Protein AF-A0A379ADA7-F1 (afdb_monomer)

Radius of gyration: 12.82 Å; Cα contacts (8 Å, |Δi|>4): 102; chains: 1; bounding box: 34×29×30 Å

Organism: Enterobacter agglomerans (NCBI:txid549)

InterPro domains:
  IPR005225 Small GTP-binding domain [TIGR00231] (4-60)
  IPR006073 GTP binding domain [PF01926] (5-61)
  IPR027417 P-loop containing nucleoside triphosphate hydrolase [G3DSA:3.40.50.300] (2-66)
  IPR027417 P-loop containing nucleoside triphosphate hydrolase [SSF52540] (1-60)

Nearest PDB structures (foldseek):
  3k53-assembly1_A  TM=8.237E-01  e=7.981E-05  Pyrococcus furiosus
  3a1v-assembly1_A  TM=8.099E-01  e=2.356E-04  Thermotoga maritima
  5fh9-assembly2_B  TM=8.033E-01  e=7.961E-04  Bacillus sp. SH51
  4q5i-assembly5_E  TM=7.967E-01  e=7.961E-04  Escherichia coli K-12
  2wib-assembly1_A  TM=7.975E-01  e=1.278E-03  Klebsiella pneumoniae

Solvent-accessible surface area (backbone atoms only — not comparable to full-atom values): 4242 Å² total; per-residue (Å²): 136,79,48,78,45,76,48,80,73,70,86,91,75,46,58,66,58,51,48,47,64,51,27,39,98,81,45,68,47,73,66,87,49,95,87,57,77,96,40,51,42,38,23,53,26,67,58,96,90,44,65,31,36,41,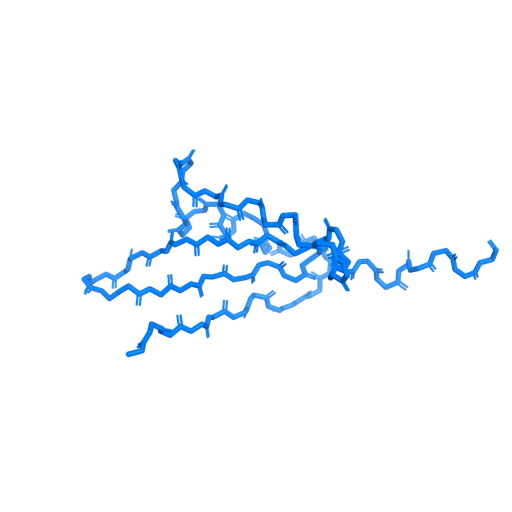32,38,54,73,56,65,51,88,70,65,82,85,120

Structure (mmCIF, N/CA/C/O backbone):
data_AF-A0A379ADA7-F1
#
_entry.id   AF-A0A379ADA7-F1
#
loop_
_atom_site.group_PDB
_atom_site.id
_atom_site.type_symbol
_atom_site.label_atom_id
_atom_site.label_alt_id
_atom_site.label_comp_id
_atom_site.label_asym_id
_atom_site.label_entity_id
_atom_site.label_seq_id
_atom_site.pdbx_PDB_ins_code
_atom_site.Cartn_x
_atom_site.Cartn_y
_atom_site.Cartn_z
_atom_site.occupancy
_atom_site.B_iso_or_equiv
_atom_site.auth_seq_id
_atom_site.auth_comp_id
_atom_site.auth_asym_id
_atom_site.auth_atom_id
_atom_site.pdbx_PDB_model_num
ATOM 1 N N . MET A 1 1 ? -17.492 -10.382 5.932 1.00 80.12 1 MET A N 1
ATO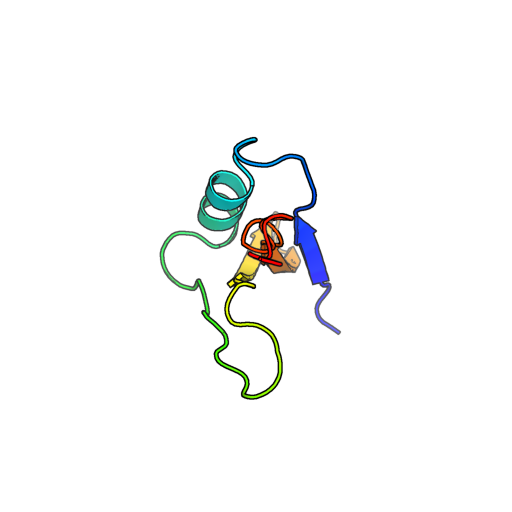M 2 C CA . MET A 1 1 ? -16.277 -10.722 5.156 1.00 80.12 1 MET A CA 1
ATOM 3 C C . MET A 1 1 ? -15.489 -9.435 4.968 1.00 80.12 1 MET A C 1
ATOM 5 O O . MET A 1 1 ? -16.117 -8.432 4.660 1.00 80.12 1 MET A O 1
ATOM 9 N N . VAL A 1 2 ? -14.176 -9.428 5.215 1.00 85.75 2 VAL A N 1
ATOM 10 C CA . VAL A 1 2 ? -13.342 -8.220 5.056 1.00 85.75 2 VAL A CA 1
ATOM 11 C C . VAL A 1 2 ? -12.964 -8.069 3.572 1.00 85.75 2 VAL A C 1
ATOM 13 O O . VAL A 1 2 ? -12.452 -9.040 3.010 1.00 85.75 2 VAL A O 1
ATOM 16 N N . PRO A 1 3 ? -13.225 -6.920 2.916 1.00 94.12 3 PRO A N 1
ATOM 17 C CA . PRO A 1 3 ? -12.853 -6.695 1.519 1.00 94.12 3 PRO A CA 1
ATOM 18 C C . PRO A 1 3 ? -11.343 -6.772 1.284 1.00 94.12 3 PRO A C 1
ATOM 20 O O . PRO A 1 3 ? -10.547 -6.459 2.170 1.00 94.12 3 PRO A O 1
ATOM 23 N N . VAL A 1 4 ? -10.954 -7.133 0.061 1.00 91.50 4 VAL A N 1
ATOM 24 C CA . VAL A 1 4 ? -9.553 -7.205 -0.369 1.00 91.50 4 VAL A CA 1
ATOM 25 C C . VAL A 1 4 ? -9.339 -6.275 -1.563 1.00 91.50 4 VAL A C 1
ATOM 27 O O . VAL A 1 4 ? -10.072 -6.346 -2.546 1.00 91.50 4 VAL A O 1
ATOM 30 N N . VAL A 1 5 ? -8.325 -5.416 -1.482 1.00 92.25 5 VAL A N 1
ATOM 31 C CA . VAL A 1 5 ? -7.965 -4.409 -2.486 1.00 92.25 5 VAL A CA 1
ATOM 32 C C . VAL A 1 5 ? -6.544 -4.677 -2.978 1.00 92.25 5 VAL A C 1
ATOM 34 O O . VAL A 1 5 ? -5.592 -4.630 -2.203 1.00 92.25 5 VAL A O 1
ATOM 37 N N . ALA A 1 6 ? -6.376 -4.939 -4.273 1.00 91.25 6 ALA A N 1
ATOM 38 C CA . ALA A 1 6 ? -5.062 -5.150 -4.879 1.00 91.25 6 ALA A CA 1
ATOM 39 C C . ALA A 1 6 ? -4.538 -3.868 -5.542 1.00 91.25 6 ALA A C 1
ATOM 41 O O . ALA A 1 6 ? -5.233 -3.247 -6.346 1.00 91.25 6 ALA A O 1
ATOM 42 N N . LEU A 1 7 ? -3.293 -3.495 -5.243 1.00 88.12 7 LEU A N 1
ATOM 43 C CA . LEU A 1 7 ? -2.590 -2.397 -5.902 1.00 88.12 7 LEU A CA 1
ATOM 44 C C . LEU A 1 7 ? -1.862 -2.923 -7.139 1.00 88.12 7 LEU A C 1
ATOM 46 O O . LEU A 1 7 ? -0.812 -3.551 -7.023 1.00 88.12 7 LEU A O 1
ATOM 50 N N . VAL A 1 8 ? -2.402 -2.627 -8.322 1.00 88.00 8 VAL A N 1
ATOM 51 C CA . VAL A 1 8 ? -1.853 -3.055 -9.617 1.00 88.00 8 VAL A CA 1
ATOM 52 C C . VAL A 1 8 ? -1.397 -1.839 -10.419 1.00 88.00 8 VAL A C 1
ATOM 54 O O . VAL A 1 8 ? -2.044 -0.796 -10.429 1.00 88.00 8 VAL A O 1
ATOM 57 N N . GLY A 1 9 ? -0.260 -1.960 -11.099 1.00 84.81 9 GLY A N 1
ATOM 58 C CA . GLY A 1 9 ? 0.293 -0.889 -11.923 1.00 84.81 9 GLY A CA 1
ATOM 59 C C . GLY A 1 9 ? 1.746 -1.144 -12.305 1.00 84.81 9 GLY A C 1
ATOM 60 O O . GLY A 1 9 ? 2.395 -2.040 -11.754 1.00 84.81 9 GLY A O 1
ATOM 61 N N . ARG A 1 10 ? 2.269 -0.327 -13.230 1.00 85.31 10 ARG A N 1
ATOM 62 C CA . ARG A 1 10 ? 3.649 -0.437 -13.741 1.00 85.31 10 ARG A CA 1
ATOM 63 C C . ARG A 1 10 ? 4.690 -0.480 -12.603 1.00 85.31 10 ARG A C 1
ATOM 65 O O . ARG A 1 10 ? 4.428 0.035 -11.509 1.00 85.31 10 ARG A O 1
ATOM 72 N N . PRO A 1 11 ? 5.872 -1.079 -12.820 1.00 82.19 11 PRO A N 1
ATOM 73 C CA . PRO A 1 11 ? 6.977 -0.991 -11.867 1.00 82.19 11 PRO A CA 1
ATOM 74 C C . PRO A 1 11 ? 7.271 0.465 -11.475 1.00 82.19 11 PRO A C 1
ATOM 76 O O . PRO A 1 11 ? 7.118 1.373 -12.290 1.00 82.19 11 PRO A O 1
ATOM 79 N N . ASN A 1 12 ? 7.654 0.691 -10.216 1.00 81.06 12 ASN A N 1
ATOM 80 C CA . ASN A 1 12 ? 8.104 1.992 -9.696 1.00 81.06 12 ASN A CA 1
ATOM 81 C C . ASN A 1 12 ? 7.099 3.168 -9.742 1.00 81.06 12 ASN A C 1
ATOM 83 O O . ASN A 1 12 ? 7.482 4.295 -9.453 1.00 81.06 12 ASN A O 1
ATOM 87 N N . VAL A 1 13 ? 5.802 2.941 -9.997 1.00 87.00 13 VAL A N 1
ATOM 88 C CA . VAL A 1 13 ? 4.767 4.010 -9.948 1.00 87.00 13 VAL A CA 1
ATOM 89 C C . VAL A 1 13 ? 4.315 4.397 -8.531 1.00 87.00 13 VAL A C 1
ATOM 91 O O . VAL A 1 13 ? 3.331 5.111 -8.371 1.00 87.00 13 VAL A O 1
ATOM 94 N N . GLY A 1 14 ? 4.996 3.905 -7.492 1.00 86.50 14 GLY A N 1
ATOM 95 C CA . GLY A 1 14 ? 4.682 4.236 -6.098 1.00 86.50 14 GLY A CA 1
ATOM 96 C C . GLY A 1 14 ? 3.642 3.335 -5.419 1.00 86.50 14 GLY A C 1
ATOM 97 O O . GLY A 1 14 ? 3.097 3.724 -4.389 1.00 86.50 14 GLY A O 1
ATOM 98 N N . LYS A 1 15 ? 3.384 2.125 -5.937 1.00 89.06 15 LYS A N 1
ATOM 99 C CA . LYS A 1 15 ? 2.457 1.153 -5.314 1.00 89.06 15 LYS A CA 1
ATOM 100 C C . LYS A 1 15 ? 2.812 0.865 -3.852 1.00 89.06 15 LYS A C 1
ATOM 102 O O . LYS A 1 15 ? 1.962 1.009 -2.983 1.00 89.06 15 LYS A O 1
ATOM 107 N N . SER A 1 16 ? 4.083 0.576 -3.570 1.00 82.31 16 SER A N 1
ATOM 108 C CA . SER A 1 16 ? 4.564 0.321 -2.207 1.00 82.31 16 SER A CA 1
ATOM 109 C C . SER A 1 16 ? 4.477 1.557 -1.306 1.00 82.31 16 SER A C 1
ATOM 111 O O . SER A 1 16 ? 4.227 1.438 -0.110 1.00 82.31 16 SER A O 1
ATOM 113 N N . THR A 1 17 ? 4.618 2.761 -1.870 1.00 86.88 17 THR A N 1
ATOM 114 C CA . THR A 1 17 ? 4.411 4.020 -1.136 1.00 86.88 17 THR A CA 1
ATOM 115 C C . THR A 1 17 ? 2.947 4.188 -0.736 1.00 86.88 17 THR A C 1
ATOM 117 O O . THR A 1 17 ? 2.660 4.555 0.403 1.00 86.88 17 THR A O 1
ATOM 120 N N . LEU A 1 18 ? 2.015 3.885 -1.645 1.00 89.50 18 LEU A N 1
ATOM 121 C CA . LEU A 1 18 ? 0.582 3.905 -1.356 1.00 89.50 18 LEU A CA 1
ATOM 122 C C . LEU A 1 18 ? 0.203 2.829 -0.332 1.00 89.50 18 LEU A C 1
ATOM 124 O O . LEU A 1 18 ? -0.499 3.140 0.625 1.00 89.50 18 LEU A O 1
ATOM 128 N N . PHE A 1 19 ? 0.717 1.608 -0.486 1.00 88.44 19 PHE A N 1
ATOM 129 C CA . PHE A 1 19 ? 0.551 0.524 0.482 1.00 88.44 19 PHE A CA 1
ATOM 130 C C . PHE A 1 19 ? 0.955 0.978 1.891 1.00 88.44 19 PHE A C 1
ATOM 132 O O . PHE A 1 19 ? 0.124 0.984 2.792 1.00 88.44 19 PHE A O 1
ATOM 139 N N . ASN A 1 20 ? 2.187 1.473 2.055 1.00 84.75 20 ASN A N 1
ATOM 140 C CA . ASN A 1 20 ? 2.701 1.926 3.352 1.00 84.75 20 ASN A CA 1
ATOM 141 C C . ASN A 1 20 ? 1.882 3.083 3.946 1.00 84.75 20 ASN A C 1
ATOM 143 O O . ASN A 1 20 ? 1.733 3.185 5.165 1.00 84.75 20 ASN A O 1
ATOM 147 N N . ARG A 1 21 ? 1.351 3.973 3.096 1.00 87.31 21 ARG A N 1
ATOM 148 C CA . ARG A 1 21 ? 0.475 5.065 3.536 1.00 87.31 21 ARG A CA 1
ATOM 149 C C . ARG A 1 21 ? -0.865 4.535 4.052 1.00 87.31 21 ARG A C 1
ATOM 151 O O . ARG A 1 21 ? -1.340 5.029 5.070 1.00 87.31 21 ARG A O 1
ATOM 158 N N . LEU A 1 22 ? -1.460 3.562 3.361 1.00 88.31 22 LEU A N 1
ATOM 159 C CA . LEU A 1 22 ? -2.760 2.981 3.710 1.00 88.31 22 LEU A CA 1
ATOM 160 C C . LEU A 1 22 ? -2.696 2.123 4.974 1.00 88.31 22 LEU A C 1
ATOM 162 O O . LEU A 1 22 ? -3.594 2.204 5.805 1.00 88.31 22 LEU A O 1
ATOM 166 N N . THR A 1 23 ? -1.633 1.340 5.146 1.00 85.25 23 THR A N 1
ATOM 167 C CA . THR A 1 23 ? -1.493 0.451 6.309 1.00 85.25 23 THR A CA 1
ATOM 168 C C . THR A 1 23 ? -1.025 1.185 7.560 1.00 85.25 23 THR A C 1
ATOM 170 O O . THR A 1 23 ? -1.103 0.645 8.661 1.00 85.25 23 THR A O 1
ATOM 173 N N . ARG A 1 24 ? -0.499 2.411 7.393 1.00 72.12 24 ARG A N 1
ATOM 174 C CA . ARG A 1 24 ? 0.361 3.103 8.365 1.00 72.12 24 ARG A CA 1
ATOM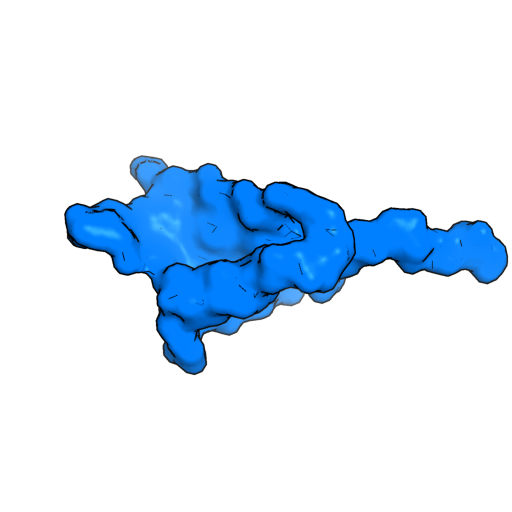 175 C C . ARG A 1 24 ? 1.559 2.202 8.738 1.00 72.12 24 ARG A C 1
ATOM 177 O O . ARG A 1 24 ? 1.579 0.994 8.519 1.00 72.12 24 ARG A O 1
ATOM 184 N N . THR A 1 25 ? 2.639 2.759 9.260 1.00 55.12 25 THR A N 1
ATOM 185 C CA . THR A 1 25 ? 3.904 2.023 9.485 1.00 55.12 25 THR A CA 1
ATOM 186 C C . THR A 1 25 ? 3.861 0.970 10.607 1.00 55.12 25 THR A C 1
ATOM 188 O O . THR A 1 25 ? 4.917 0.525 11.047 1.00 55.12 25 THR A O 1
ATOM 191 N N . ARG A 1 26 ? 2.678 0.570 11.099 1.00 51.16 26 ARG A N 1
ATOM 192 C CA . ARG A 1 26 ? 2.538 -0.306 12.273 1.00 51.16 26 ARG A CA 1
ATOM 193 C C . ARG A 1 26 ? 2.044 -1.728 11.982 1.00 51.16 26 ARG A C 1
ATOM 195 O O . ARG A 1 26 ? 2.489 -2.610 12.698 1.00 51.16 26 ARG A O 1
ATOM 202 N N . ASP A 1 27 ? 1.267 -1.975 10.920 1.00 50.56 27 ASP A N 1
ATOM 203 C CA . ASP A 1 27 ? 0.648 -3.300 10.681 1.00 50.56 27 ASP A CA 1
ATOM 204 C C . ASP A 1 27 ? 0.775 -3.810 9.229 1.00 50.56 27 ASP A C 1
ATOM 206 O O . ASP A 1 27 ? -0.163 -4.354 8.636 1.00 50.56 27 ASP A O 1
ATOM 210 N N . ALA A 1 28 ? 1.955 -3.652 8.625 1.00 53.69 28 ALA A N 1
ATOM 211 C CA . ALA A 1 28 ? 2.287 -4.398 7.413 1.00 53.69 28 ALA A CA 1
ATOM 212 C C . ALA A 1 28 ? 2.633 -5.849 7.797 1.00 53.69 28 ALA A C 1
ATOM 214 O O . ALA A 1 28 ? 3.748 -6.137 8.231 1.00 53.69 28 ALA A O 1
ATOM 215 N N . LEU A 1 29 ? 1.673 -6.763 7.652 1.00 54.84 29 LEU A N 1
ATOM 216 C CA . LEU A 1 29 ? 1.890 -8.196 7.843 1.00 54.84 29 LEU A CA 1
ATOM 217 C C . LEU A 1 29 ? 2.521 -8.777 6.571 1.00 54.84 29 LEU A C 1
ATOM 219 O O . LEU A 1 29 ? 1.853 -9.013 5.562 1.00 54.84 29 LEU A O 1
ATOM 223 N N . VAL A 1 30 ? 3.829 -9.026 6.611 1.00 54.34 30 VAL A N 1
ATOM 224 C CA . VAL A 1 30 ? 4.482 -9.848 5.586 1.00 54.34 30 VAL A CA 1
ATOM 225 C C . VAL A 1 30 ? 4.067 -11.292 5.849 1.00 54.34 30 VAL A C 1
ATOM 227 O O . VAL A 1 30 ? 4.457 -11.887 6.848 1.00 54.34 30 VAL A O 1
ATOM 230 N N . ALA A 1 31 ? 3.188 -11.822 5.004 1.00 47.22 31 ALA A N 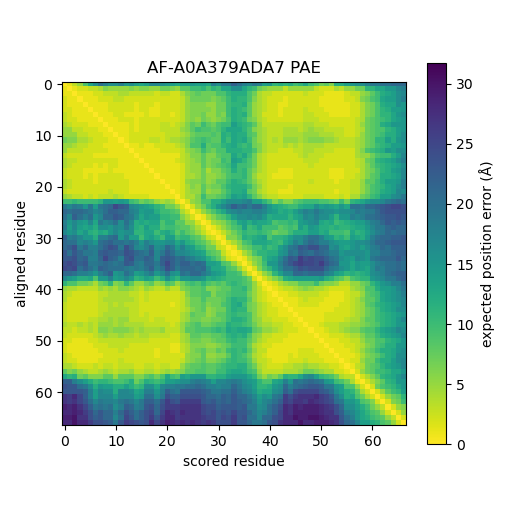1
ATOM 231 C CA . ALA A 1 31 ? 2.675 -13.171 5.160 1.00 47.22 31 ALA A CA 1
ATOM 232 C C . ALA A 1 31 ? 3.599 -14.166 4.441 1.00 47.22 31 ALA A C 1
ATOM 234 O O . ALA A 1 31 ? 3.494 -14.346 3.229 1.00 47.22 31 ALA A O 1
ATOM 235 N N . ASP A 1 32 ? 4.476 -14.824 5.199 1.00 44.88 32 ASP A N 1
ATOM 236 C CA . ASP A 1 32 ? 5.297 -15.945 4.728 1.00 44.88 32 ASP A CA 1
ATOM 237 C C . ASP A 1 32 ? 4.475 -17.247 4.760 1.00 44.88 32 ASP A C 1
ATOM 239 O O . ASP A 1 32 ? 4.623 -18.087 5.648 1.00 44.88 32 ASP A O 1
ATOM 243 N N . PHE A 1 33 ? 3.556 -17.419 3.805 1.00 45.44 33 PHE A N 1
ATOM 244 C CA . PHE 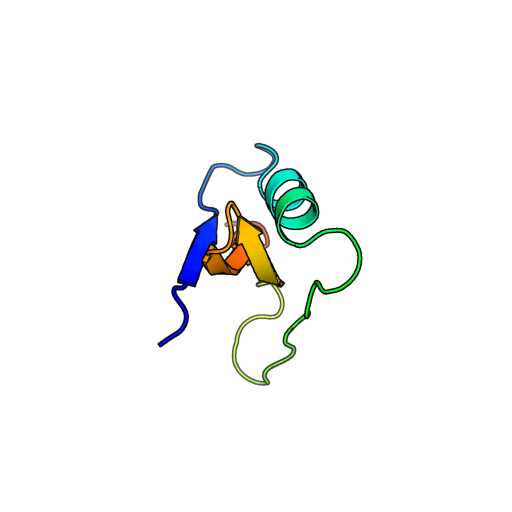A 1 33 ? 2.885 -18.708 3.609 1.00 45.44 33 PHE A CA 1
ATOM 245 C C . PHE A 1 33 ? 3.744 -19.621 2.715 1.00 45.44 33 PHE A C 1
ATOM 247 O O . PHE A 1 33 ? 4.020 -19.250 1.569 1.00 45.44 33 PHE A O 1
ATOM 254 N N . PRO A 1 34 ? 4.138 -20.828 3.172 1.00 36.22 34 PRO A N 1
ATOM 255 C CA . PRO A 1 34 ? 4.901 -21.762 2.349 1.00 36.22 34 PRO A CA 1
ATOM 256 C C . PRO A 1 34 ? 4.037 -22.223 1.164 1.00 36.22 34 PRO A C 1
ATOM 258 O O . PRO A 1 34 ? 3.056 -22.940 1.340 1.00 36.22 34 PRO A O 1
ATOM 261 N N . GLY A 1 35 ? 4.378 -21.768 -0.046 1.00 45.31 35 GLY A N 1
ATOM 262 C CA . GLY A 1 35 ? 3.671 -22.105 -1.292 1.00 45.31 35 GLY A CA 1
ATOM 263 C C . GLY A 1 35 ? 3.092 -20.912 -2.061 1.00 45.31 35 GLY A C 1
ATOM 264 O O . GLY A 1 35 ? 2.765 -21.062 -3.236 1.00 45.31 35 GLY A O 1
ATOM 265 N N . LEU A 1 36 ? 3.021 -19.716 -1.464 1.00 44.19 36 LEU A N 1
ATOM 266 C CA . LEU A 1 36 ? 2.816 -18.476 -2.215 1.00 44.19 36 LEU A CA 1
ATOM 267 C C . LEU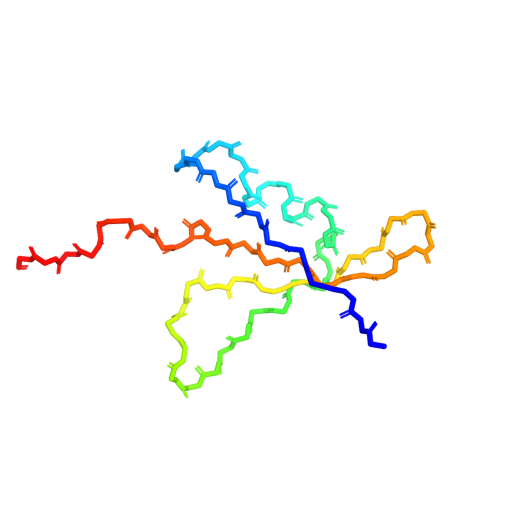 A 1 36 ? 4.147 -17.733 -2.300 1.00 44.19 36 LEU A C 1
ATOM 269 O O . LEU A 1 36 ? 4.788 -17.462 -1.293 1.00 44.19 36 LEU A O 1
ATOM 273 N N . THR A 1 37 ? 4.556 -17.418 -3.525 1.00 43.50 37 THR A N 1
ATOM 274 C CA . THR A 1 37 ? 5.737 -16.610 -3.835 1.00 43.50 37 THR A CA 1
ATOM 275 C C . THR A 1 37 ? 5.882 -15.413 -2.891 1.00 43.50 37 THR A C 1
ATOM 277 O O . THR A 1 37 ? 4.944 -14.637 -2.688 1.00 43.50 37 THR A O 1
ATOM 280 N N . ARG A 1 38 ? 7.097 -15.313 -2.351 1.00 51.81 38 ARG A N 1
ATOM 281 C CA . ARG A 1 38 ? 7.680 -14.438 -1.319 1.00 51.81 38 ARG A CA 1
ATOM 282 C C . ARG A 1 38 ? 7.490 -12.916 -1.512 1.00 51.81 38 ARG A C 1
ATOM 284 O O . ARG A 1 38 ? 8.015 -12.127 -0.734 1.00 51.81 38 ARG A O 1
ATOM 291 N N . ASP A 1 39 ? 6.715 -12.489 -2.508 1.00 60.47 39 ASP A N 1
ATOM 292 C CA . ASP A 1 39 ? 6.743 -11.125 -3.049 1.00 60.47 39 ASP A CA 1
ATOM 293 C C . ASP A 1 39 ? 5.470 -10.299 -2.786 1.00 60.47 39 ASP A C 1
ATOM 295 O O . ASP A 1 39 ? 5.378 -9.143 -3.206 1.00 60.47 39 ASP A O 1
ATOM 299 N N . ARG A 1 40 ? 4.463 -10.866 -2.103 1.00 70.12 40 ARG A N 1
ATOM 300 C CA . ARG A 1 40 ? 3.186 -10.181 -1.827 1.00 70.12 40 ARG A CA 1
ATOM 301 C C . ARG A 1 40 ? 3.118 -9.671 -0.394 1.00 70.12 40 ARG A C 1
ATOM 303 O O . ARG A 1 40 ? 3.078 -10.450 0.554 1.00 70.12 40 ARG A O 1
ATOM 310 N N . LYS A 1 41 ? 3.037 -8.347 -0.245 1.00 76.31 41 LYS A N 1
ATOM 311 C CA . LYS A 1 41 ? 2.790 -7.697 1.048 1.00 76.31 41 LYS A CA 1
ATOM 312 C C . LYS A 1 41 ? 1.292 -7.566 1.274 1.00 76.31 41 LYS A C 1
ATOM 314 O O . LYS A 1 41 ? 0.587 -7.065 0.398 1.00 76.31 41 LYS A O 1
ATOM 319 N N . TYR A 1 42 ? 0.838 -7.979 2.451 1.00 84.75 42 TYR A N 1
ATOM 320 C CA . TYR A 1 42 ? -0.535 -7.811 2.908 1.00 84.75 42 TYR A CA 1
ATOM 321 C C . TYR A 1 42 ? -0.553 -6.800 4.047 1.00 84.75 42 TYR A C 1
ATOM 323 O O . TYR A 1 42 ? 0.360 -6.736 4.867 1.00 84.75 42 TYR A O 1
ATOM 331 N N . GLY A 1 43 ? -1.590 -5.983 4.109 1.00 86.25 43 GLY A N 1
ATOM 332 C CA . GLY A 1 43 ? -1.740 -5.046 5.209 1.00 86.25 43 GLY A CA 1
ATOM 333 C C . GLY A 1 43 ? -3.194 -4.769 5.502 1.00 86.25 43 GLY A C 1
ATOM 334 O O . GLY A 1 43 ? -4.030 -4.790 4.599 1.00 86.25 43 GLY A O 1
ATOM 335 N N . ARG A 1 44 ? -3.500 -4.527 6.774 1.00 89.31 44 ARG A N 1
ATOM 336 C CA . ARG A 1 44 ? -4.805 -3.998 7.166 1.00 89.31 44 ARG A CA 1
ATOM 337 C C . ARG A 1 44 ? -4.794 -2.491 6.974 1.00 89.31 44 ARG A C 1
ATOM 339 O O . ARG A 1 44 ? -3.826 -1.830 7.335 1.00 89.31 44 ARG A O 1
ATOM 346 N N . ALA A 1 45 ? -5.860 -1.969 6.391 1.00 88.25 45 ALA A N 1
ATOM 347 C CA . ALA A 1 45 ? -6.060 -0.545 6.206 1.00 88.25 45 ALA A CA 1
ATOM 348 C C . ALA A 1 45 ? -7.486 -0.170 6.606 1.00 88.25 45 ALA A C 1
ATOM 350 O O . ALA A 1 45 ? -8.419 -0.962 6.460 1.00 88.25 45 ALA A O 1
ATOM 351 N N . GLU A 1 46 ? -7.634 1.057 7.089 1.00 90.44 46 GLU A N 1
ATOM 352 C CA . GLU A 1 46 ? -8.921 1.656 7.410 1.00 90.44 46 GLU A CA 1
ATOM 353 C C . GLU A 1 46 ? -8.988 3.038 6.767 1.00 90.44 46 GLU A C 1
ATOM 355 O O . GLU A 1 46 ? -8.101 3.878 6.958 1.00 90.44 46 GLU A O 1
ATOM 360 N N . VAL A 1 47 ? -10.043 3.274 5.993 1.00 88.00 47 VAL A N 1
ATOM 361 C CA . VAL A 1 47 ? -10.347 4.588 5.424 1.00 88.00 47 VAL A CA 1
ATOM 362 C C . VAL A 1 47 ? -11.806 4.896 5.715 1.00 88.00 47 VAL A C 1
ATOM 364 O O . VAL A 1 47 ? -12.680 4.106 5.371 1.00 88.00 47 VAL A O 1
ATOM 367 N N . GLU A 1 48 ? -12.060 6.030 6.371 1.00 91.19 48 GLU A N 1
ATOM 368 C CA . GLU A 1 48 ? -13.413 6.485 6.731 1.00 91.19 48 GLU A CA 1
ATOM 369 C C . GLU A 1 48 ? -14.239 5.420 7.484 1.00 91.19 48 GLU A C 1
ATOM 371 O O . GLU A 1 48 ? -15.410 5.194 7.183 1.00 91.19 48 GLU A O 1
ATOM 376 N N . GLY A 1 49 ? -13.619 4.7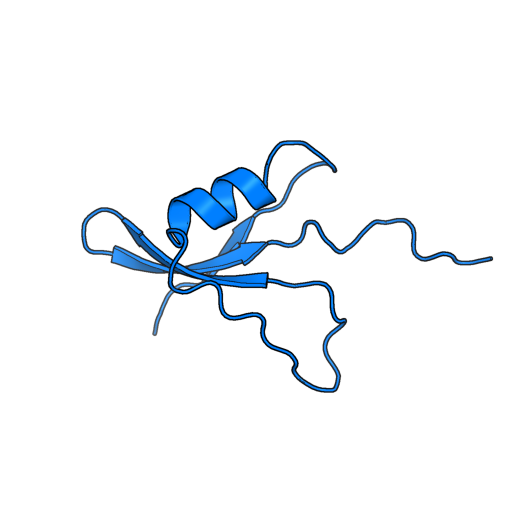17 8.441 1.00 89.69 49 GLY A N 1
ATOM 377 C CA . GLY A 1 49 ? -14.281 3.661 9.217 1.00 89.69 49 GLY A CA 1
ATOM 378 C C . GLY A 1 49 ? -14.507 2.350 8.457 1.00 89.69 49 GLY A C 1
ATOM 379 O O . GLY A 1 49 ? -15.186 1.460 8.965 1.00 89.69 49 GLY A O 1
ATOM 380 N N . ARG A 1 50 ? -13.978 2.210 7.233 1.00 91.44 50 ARG A N 1
ATOM 381 C CA . ARG A 1 50 ? -14.086 0.987 6.426 1.00 91.44 50 ARG A CA 1
ATOM 382 C C . ARG A 1 50 ? -12.774 0.224 6.443 1.00 91.44 50 ARG A C 1
ATOM 384 O O . ARG A 1 50 ? -11.780 0.678 5.875 1.00 91.44 50 ARG A O 1
ATOM 391 N N . GLU A 1 51 ? -12.801 -0.955 7.049 1.00 92.12 51 GLU A N 1
ATOM 392 C CA . GLU A 1 51 ? -11.665 -1.870 7.083 1.00 92.12 51 GLU A CA 1
ATOM 393 C C . GLU A 1 51 ? -11.559 -2.696 5.799 1.00 92.12 51 GLU A C 1
ATOM 395 O O . GLU A 1 51 ? -12.554 -3.202 5.272 1.0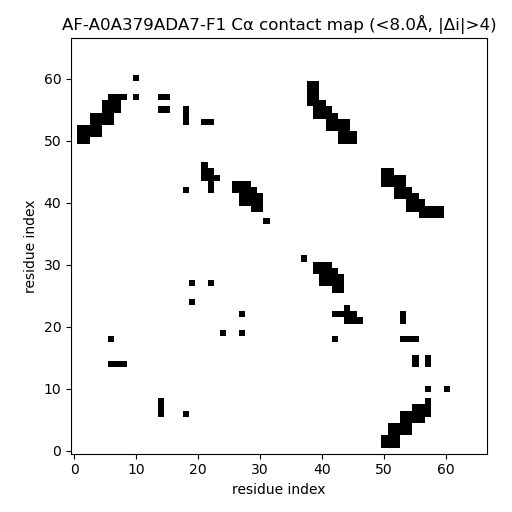0 92.12 51 GLU A O 1
ATOM 400 N N . PHE A 1 52 ? -10.333 -2.880 5.317 1.00 91.56 52 PHE A N 1
ATOM 401 C CA . PHE A 1 52 ? -10.020 -3.768 4.203 1.00 91.56 52 PHE A CA 1
ATOM 402 C C . PHE A 1 52 ? -8.583 -4.290 4.294 1.00 91.56 52 PHE A C 1
ATOM 404 O O . PHE A 1 52 ? -7.725 -3.738 4.988 1.00 91.56 52 PHE A O 1
ATOM 411 N N . ILE A 1 53 ? -8.313 -5.370 3.566 1.00 91.06 53 ILE A N 1
ATOM 412 C CA . ILE A 1 53 ? -6.958 -5.860 3.321 1.00 91.06 53 ILE A CA 1
ATOM 413 C C . ILE A 1 53 ? -6.445 -5.231 2.033 1.00 91.06 53 ILE A C 1
ATOM 415 O O . ILE A 1 53 ? -7.094 -5.341 0.996 1.00 91.06 53 ILE A O 1
ATOM 419 N N . VAL A 1 54 ? -5.274 -4.606 2.072 1.00 90.38 54 VAL A N 1
ATOM 420 C CA . VAL A 1 54 ? -4.561 -4.137 0.882 1.00 90.38 54 VAL A CA 1
ATOM 421 C C . VAL A 1 54 ? -3.431 -5.099 0.525 1.00 90.38 54 VAL A C 1
ATOM 423 O O . VAL A 1 54 ? -2.762 -5.635 1.409 1.00 90.38 54 VAL A O 1
ATOM 426 N N . ILE A 1 55 ? -3.226 -5.328 -0.773 1.00 88.50 55 ILE A N 1
ATOM 427 C CA . ILE A 1 55 ? -2.176 -6.197 -1.313 1.00 88.50 55 ILE A CA 1
ATOM 428 C C . ILE A 1 55 ? -1.292 -5.388 -2.263 1.00 88.50 55 ILE A C 1
ATOM 430 O O . ILE A 1 55 ? -1.798 -4.814 -3.227 1.00 88.50 55 ILE A O 1
ATOM 434 N N . ASP A 1 56 ? 0.023 -5.372 -2.030 1.00 84.31 56 ASP A N 1
ATOM 435 C CA . ASP A 1 56 ? 0.995 -4.872 -3.012 1.00 84.31 56 ASP A CA 1
ATOM 436 C C . ASP A 1 56 ? 1.437 -6.018 -3.929 1.00 84.31 56 ASP A C 1
ATOM 438 O O . ASP A 1 56 ? 2.039 -6.995 -3.477 1.00 84.31 56 ASP A O 1
ATOM 442 N N . THR A 1 57 ? 1.130 -5.904 -5.224 1.00 77.75 57 THR A N 1
ATOM 443 C CA . THR A 1 57 ? 1.539 -6.882 -6.246 1.00 77.75 57 THR A CA 1
ATOM 444 C C . THR A 1 57 ? 2.884 -6.529 -6.887 1.00 77.75 57 THR A C 1
ATOM 446 O O . THR A 1 57 ? 3.312 -7.197 -7.824 1.00 77.75 57 THR A O 1
ATOM 449 N N . GLY A 1 58 ? 3.526 -5.443 -6.444 1.00 65.00 58 GLY A N 1
ATOM 450 C CA . GLY A 1 58 ? 4.700 -4.854 -7.077 1.00 65.00 58 GLY A CA 1
ATOM 451 C C . GLY A 1 58 ? 5.992 -5.657 -6.984 1.00 65.00 58 GLY A C 1
ATOM 452 O O . GLY A 1 58 ? 6.899 -5.323 -7.730 1.00 65.00 58 GLY A O 1
ATOM 453 N N . GLY A 1 59 ? 6.065 -6.682 -6.129 1.00 55.41 59 GLY A N 1
ATOM 454 C CA . GLY A 1 59 ? 7.208 -7.599 -6.062 1.00 55.41 59 GLY A CA 1
ATOM 455 C C . GLY A 1 59 ? 7.162 -8.732 -7.092 1.00 55.41 59 GLY A C 1
ATOM 456 O O . GLY A 1 59 ? 8.114 -9.495 -7.202 1.00 55.41 59 GLY A O 1
ATOM 457 N N . ILE A 1 60 ? 6.081 -8.848 -7.875 1.00 52.44 60 ILE A N 1
ATOM 458 C CA . ILE A 1 60 ? 6.085 -9.688 -9.075 1.00 52.44 60 ILE A CA 1
ATOM 459 C C . ILE A 1 60 ? 6.797 -8.882 -10.158 1.00 52.44 60 ILE A C 1
ATOM 461 O O . ILE A 1 60 ? 6.178 -8.314 -11.061 1.00 52.44 60 ILE A O 1
ATOM 465 N N . ASP A 1 61 ? 8.112 -8.764 -10.026 1.00 47.78 61 ASP A N 1
ATOM 466 C CA . ASP A 1 61 ? 8.929 -8.293 -11.121 1.00 47.78 61 ASP A CA 1
ATOM 467 C C . ASP A 1 61 ? 8.696 -9.284 -12.264 1.00 47.78 61 ASP A C 1
ATOM 469 O O . ASP A 1 61 ? 8.995 -10.471 -12.153 1.00 47.78 61 ASP A O 1
ATOM 473 N N . GLY A 1 62 ? 8.161 -8.813 -13.392 1.00 45.97 62 GLY A N 1
ATOM 474 C CA . GLY A 1 62 ? 8.093 -9.600 -14.630 1.00 45.97 62 GLY A CA 1
ATOM 475 C C . GLY A 1 62 ? 9.467 -10.093 -15.111 1.00 45.97 62 GLY A C 1
ATOM 476 O O . GLY A 1 62 ? 9.550 -10.808 -16.100 1.00 45.97 62 GLY A O 1
ATOM 477 N N . THR A 1 63 ? 10.543 -9.745 -14.406 1.00 42.31 63 THR A N 1
ATOM 478 C CA . THR A 1 63 ? 11.816 -10.455 -14.395 1.00 42.31 63 THR A CA 1
ATOM 479 C C . THR A 1 63 ? 11.796 -11.570 -13.351 1.00 42.31 63 THR A C 1
ATOM 481 O O . THR A 1 63 ? 12.586 -11.582 -12.405 1.00 42.31 63 THR A O 1
ATOM 484 N N . GLY A 1 64 ? 10.993 -12.603 -13.602 1.00 39.97 64 GLY A N 1
ATOM 485 C CA . GLY A 1 64 ? 11.578 -13.921 -13.420 1.00 39.97 64 GLY A CA 1
ATOM 486 C C . GLY A 1 64 ? 12.878 -13.903 -14.220 1.00 39.97 64 GLY A C 1
ATOM 487 O O . GLY A 1 64 ? 12.852 -13.661 -15.428 1.00 39.97 64 GLY A O 1
ATO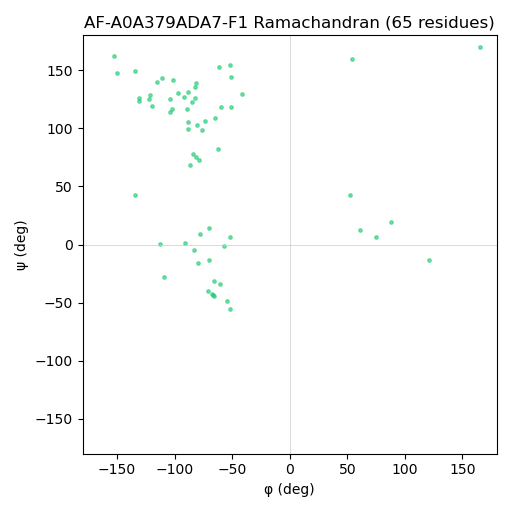M 488 N N . ARG A 1 65 ? 14.027 -14.081 -13.563 1.00 42.31 65 ARG A N 1
ATOM 489 C CA . ARG A 1 65 ? 15.205 -14.590 -14.263 1.00 42.31 65 ARG A CA 1
ATOM 490 C C . ARG A 1 65 ? 14.825 -15.984 -14.760 1.00 42.31 65 ARG A C 1
ATOM 492 O O . ARG A 1 65 ? 15.056 -16.976 -14.085 1.00 42.31 65 ARG A O 1
ATOM 499 N N . GLY A 1 66 ? 14.140 -16.026 -15.895 1.00 45.19 66 GLY A N 1
ATOM 500 C CA . GLY A 1 66 ? 14.191 -17.126 -16.835 1.00 45.19 66 GLY A CA 1
ATOM 501 C C . GLY A 1 66 ? 15.401 -16.873 -17.716 1.00 45.19 66 GLY A C 1
ATOM 502 O O . GLY A 1 66 ? 15.267 -16.320 -18.803 1.00 45.19 66 GLY A O 1
ATOM 503 N N . CYS A 1 67 ? 16.573 -17.174 -17.169 1.00 35.44 67 CYS A N 1
ATOM 504 C CA . CYS A 1 67 ? 17.767 -17.578 -17.894 1.00 35.44 67 CYS A CA 1
ATOM 505 C C . CYS A 1 67 ? 18.646 -18.326 -16.894 1.00 35.44 67 CYS A C 1
ATOM 507 O O . CYS A 1 67 ? 18.918 -17.730 -15.823 1.00 35.44 67 CYS A O 1
#

pLDDT: mean 72.3, std 19.34, range [35.44, 94.12]

Mean predicted aligned error: 9.36 Å

Sequence (67 aa):
MVPVVALVGRPNVGKSTLFNRLTRTRDALVADFPGLTRDRKYGRAEVEGREFIVIDTGGIDGTGRGC

Foldseek 3Di:
DAAEAEQDDDAPPCLVVVVCVFQPVPFFDQDPDPPDDSQKIWGWGDDPNHIHIYIYPNSPPVPPPPD

Secondary structure (DSSP, 8-state):
---EEEE--STTSSHHHHHHHHHTTT-EEE---TTS-TT-EEEEEEETTEEEEEEE-TT--S-----